Protein AF-A0A7C1YUV6-F1 (afdb_monomer_lite)

Sequence (69 aa):
MLNEADTRAKLIDPKLHQSGWTEDAIQREYYLTPETGGRVVLEGNVEKRTKPKKADYLLRYRTYPIAIP

Foldseek 3Di:
DQDPVNCCVPPVVVVCVVVVADPVQKDAFDWPAPCVAADWDDDDPDTDGHHTDTARIFGDDVPHTDDRD

pLDDT: mean 89.54, std 5.24, range [64.06, 95.19]

Radius of gyration: 16.0 Å; chains: 1; bounding box: 30×23×45 Å

Structure (mmCIF, N/CA/C/O backbone):
data_AF-A0A7C1YUV6-F1
#
_entry.id   AF-A0A7C1YUV6-F1
#
loop_
_atom_site.group_PDB
_atom_site.id
_atom_site.type_symbol
_atom_site.label_atom_id
_atom_site.label_alt_id
_atom_site.label_comp_id
_atom_site.label_asym_id
_atom_site.label_entity_id
_atom_site.label_seq_id
_atom_site.pdbx_PDB_ins_code
_atom_site.Cartn_x
_atom_site.Cartn_y
_atom_site.Cartn_z
_atom_site.occupancy
_atom_site.B_iso_or_equiv
_atom_site.auth_seq_id
_atom_site.auth_comp_id
_atom_site.auth_asym_id
_atom_site.auth_atom_id
_atom_site.pdbx_PDB_model_num
ATOM 1 N N . MET A 1 1 ? 13.138 14.351 14.607 1.00 64.06 1 MET A N 1
ATOM 2 C CA . MET A 1 1 ? 12.590 14.447 13.237 1.00 64.06 1 MET A CA 1
ATOM 3 C C . MET A 1 1 ? 11.757 13.194 13.022 1.00 64.06 1 MET A C 1
ATOM 5 O O . MET A 1 1 ? 12.311 12.126 13.241 1.00 64.06 1 MET A O 1
ATOM 9 N N . LEU A 1 2 ? 10.457 13.291 12.722 1.00 69.88 2 LEU A N 1
ATOM 10 C CA . LEU A 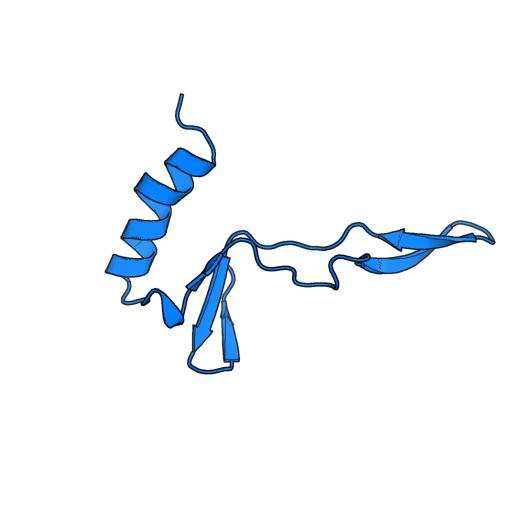1 2 ? 9.692 12.101 12.324 1.00 69.88 2 LEU A CA 1
ATOM 11 C C . LEU A 1 2 ? 10.178 11.687 10.933 1.00 69.88 2 LEU A C 1
ATOM 13 O O . LEU A 1 2 ? 10.200 12.523 10.031 1.00 69.88 2 LEU A O 1
ATOM 17 N N . ASN A 1 3 ? 10.586 10.432 10.767 1.00 87.00 3 ASN A N 1
ATOM 18 C CA . ASN A 1 3 ? 10.821 9.880 9.436 1.00 87.00 3 ASN A CA 1
ATOM 19 C C . ASN A 1 3 ? 9.483 9.432 8.805 1.00 87.00 3 ASN A C 1
ATOM 21 O O . ASN A 1 3 ? 8.409 9.540 9.411 1.00 87.00 3 ASN A O 1
ATOM 25 N N . GLU A 1 4 ? 9.527 8.966 7.560 1.00 83.06 4 GLU A N 1
ATOM 26 C CA . GLU A 1 4 ? 8.330 8.507 6.849 1.00 83.06 4 GLU A CA 1
ATOM 27 C C . GLU A 1 4 ? 7.651 7.330 7.570 1.00 83.06 4 GLU A C 1
ATOM 29 O O . GLU A 1 4 ? 6.433 7.331 7.745 1.00 83.06 4 GLU A O 1
ATOM 34 N N . ALA A 1 5 ? 8.438 6.376 8.077 1.00 83.75 5 ALA A N 1
ATOM 35 C CA . ALA A 1 5 ? 7.931 5.223 8.820 1.00 83.75 5 ALA A CA 1
ATOM 36 C C . ALA A 1 5 ? 7.241 5.634 10.135 1.00 83.75 5 ALA A C 1
ATOM 38 O O . ALA A 1 5 ? 6.175 5.119 10.467 1.00 83.75 5 ALA A O 1
ATOM 39 N N . ASP A 1 6 ? 7.796 6.612 10.851 1.00 84.19 6 ASP A N 1
ATOM 40 C CA . ASP A 1 6 ? 7.204 7.186 12.055 1.00 84.19 6 ASP A CA 1
ATOM 41 C C . ASP A 1 6 ? 5.879 7.879 11.741 1.00 84.19 6 ASP A C 1
ATOM 43 O O . ASP A 1 6 ? 4.919 7.748 12.495 1.00 84.19 6 ASP A O 1
ATOM 47 N N . THR A 1 7 ? 5.818 8.623 10.635 1.00 85.62 7 THR A N 1
ATOM 48 C CA . THR A 1 7 ? 4.605 9.340 10.213 1.00 85.62 7 THR A CA 1
ATOM 49 C C . THR A 1 7 ? 3.504 8.353 9.845 1.00 85.62 7 THR A C 1
ATOM 51 O O . THR A 1 7 ? 2.357 8.502 10.272 1.00 85.62 7 THR A O 1
ATOM 54 N N . ARG A 1 8 ? 3.875 7.296 9.125 1.00 86.94 8 ARG A N 1
ATOM 55 C CA . ARG A 1 8 ? 3.002 6.193 8.742 1.00 86.94 8 ARG A CA 1
ATOM 56 C C . ARG A 1 8 ? 2.376 5.521 9.969 1.00 86.94 8 ARG A C 1
ATOM 58 O O . ARG A 1 8 ? 1.156 5.542 10.122 1.00 86.94 8 ARG A O 1
ATOM 65 N N . ALA A 1 9 ? 3.216 5.050 10.889 1.00 84.75 9 ALA A N 1
ATOM 66 C CA . ALA A 1 9 ? 2.779 4.309 12.070 1.00 84.75 9 ALA A CA 1
ATOM 67 C C . ALA A 1 9 ? 2.042 5.177 13.103 1.00 84.75 9 ALA A C 1
ATOM 69 O O . ALA A 1 9 ? 1.132 4.701 13.777 1.00 84.75 9 ALA A O 1
ATOM 70 N N . LYS A 1 10 ? 2.430 6.450 13.263 1.00 87.38 10 LYS A N 1
ATOM 71 C CA . LYS A 1 10 ? 1.883 7.318 14.323 1.00 87.38 10 LYS A CA 1
ATOM 72 C C . LYS A 1 10 ? 0.694 8.157 13.872 1.00 87.38 10 LYS A C 1
ATOM 74 O O . LYS A 1 10 ? -0.083 8.578 14.725 1.00 87.38 10 LYS A O 1
ATOM 79 N N . LEU A 1 11 ? 0.557 8.439 12.573 1.00 88.25 11 LEU A N 1
ATOM 80 C CA . LEU A 1 11 ? -0.473 9.350 12.062 1.00 88.25 11 LEU A CA 1
ATOM 81 C C . LEU A 1 11 ? -1.413 8.697 11.049 1.00 88.25 11 LEU A C 1
ATOM 83 O O . LEU A 1 11 ? -2.612 8.954 11.120 1.00 88.25 11 LEU A O 1
ATOM 87 N N . ILE A 1 12 ? -0.904 7.887 10.115 1.00 90.25 12 ILE A N 1
ATOM 88 C CA . ILE A 1 12 ? -1.730 7.314 9.040 1.00 90.25 12 ILE A CA 1
ATOM 89 C C . ILE A 1 12 ? -2.443 6.048 9.512 1.00 90.25 12 ILE A C 1
ATOM 91 O O . ILE A 1 12 ? -3.672 6.004 9.461 1.00 90.25 12 ILE A O 1
ATOM 95 N N . ASP A 1 13 ? -1.706 5.063 10.035 1.00 90.38 13 ASP A N 1
ATOM 96 C CA . ASP A 1 13 ? -2.284 3.795 10.504 1.00 90.38 13 ASP A CA 1
ATOM 97 C C . ASP A 1 13 ? -3.415 4.020 11.532 1.00 90.38 13 ASP A C 1
ATOM 99 O O . ASP A 1 13 ? -4.517 3.505 11.316 1.00 90.38 13 ASP A O 1
ATOM 103 N N . PRO A 1 14 ? -3.258 4.880 12.566 1.00 93.75 14 PRO A N 1
ATOM 104 C CA . PRO A 1 14 ? -4.339 5.131 13.517 1.00 93.75 14 PRO A CA 1
ATOM 105 C C . PRO A 1 14 ? -5.572 5.778 12.879 1.00 93.75 14 PRO A C 1
ATOM 107 O O . PRO A 1 14 ? -6.692 5.501 13.300 1.00 93.75 14 PRO A O 1
ATOM 110 N N . LYS A 1 15 ? -5.396 6.635 11.863 1.00 94.31 15 LYS A N 1
ATOM 111 C CA . LYS A 1 15 ? -6.518 7.276 11.158 1.00 94.31 15 LYS A CA 1
ATOM 112 C C . LYS A 1 15 ? -7.265 6.298 10.258 1.00 94.31 15 LYS A C 1
ATOM 114 O O . LYS A 1 15 ? -8.491 6.382 10.179 1.00 94.31 15 LYS A O 1
ATOM 119 N N . LEU A 1 16 ? -6.554 5.377 9.606 1.00 93.38 16 LEU A N 1
ATOM 120 C CA . LEU A 1 16 ? -7.177 4.308 8.822 1.00 93.38 16 LEU A CA 1
ATOM 121 C C . LEU A 1 16 ? -8.037 3.420 9.728 1.00 93.38 16 LEU A C 1
ATOM 123 O O . LEU A 1 16 ? -9.212 3.209 9.425 1.00 93.38 16 LEU A O 1
ATOM 127 N N . HIS A 1 17 ? -7.508 3.015 10.885 1.00 93.50 17 HIS A N 1
ATOM 128 C CA . HIS A 1 17 ? -8.258 2.230 11.875 1.00 93.50 17 HIS A CA 1
ATOM 129 C C . HIS A 1 17 ? -9.453 2.982 12.452 1.00 93.50 17 HIS A C 1
ATOM 131 O O . HIS A 1 17 ? -10.548 2.431 12.520 1.00 93.50 17 HIS A O 1
ATOM 137 N N . GLN A 1 18 ? -9.281 4.256 12.817 1.00 95.00 18 GLN A N 1
ATOM 138 C CA . GLN A 1 18 ? -10.386 5.099 13.294 1.00 95.00 18 GLN A CA 1
ATOM 139 C C . GLN A 1 18 ? -11.483 5.281 12.237 1.00 95.00 18 GLN A C 1
ATOM 141 O O . GLN A 1 18 ? -12.650 5.427 12.587 1.00 95.00 18 GLN A O 1
ATOM 146 N N . SER A 1 19 ? -11.125 5.230 10.951 1.00 93.38 19 SER A N 1
ATOM 147 C CA . SER A 1 19 ? -12.076 5.273 9.832 1.00 93.38 19 SER A CA 1
ATOM 148 C C . SER A 1 19 ? -12.745 3.918 9.553 1.00 93.38 19 SER A C 1
ATOM 150 O O . SER A 1 19 ? -13.501 3.799 8.591 1.00 93.38 19 SER A O 1
ATOM 152 N N . GLY A 1 20 ? -12.478 2.896 10.373 1.00 93.50 20 GLY A N 1
ATOM 153 C CA . GLY A 1 20 ? -13.093 1.572 10.283 1.00 93.50 20 GLY A CA 1
ATOM 154 C C . GLY A 1 20 ? -12.387 0.593 9.345 1.00 93.50 20 GLY A C 1
ATOM 155 O O . GLY A 1 20 ? -12.914 -0.494 9.116 1.00 93.50 20 GLY A O 1
ATOM 156 N N . TRP A 1 21 ? -11.213 0.938 8.806 1.00 94.69 21 TRP A N 1
ATOM 157 C CA . TRP A 1 21 ? -10.420 -0.007 8.020 1.00 94.69 21 TRP A CA 1
ATOM 158 C C . TRP A 1 21 ? -9.738 -1.023 8.930 1.00 94.69 21 TRP A C 1
ATOM 160 O O . TRP A 1 21 ? -9.077 -0.660 9.902 1.00 94.69 21 TRP A O 1
ATOM 170 N N . THR A 1 22 ? -9.876 -2.297 8.592 1.00 93.94 22 THR A N 1
ATOM 171 C CA . THR A 1 22 ? -9.245 -3.413 9.297 1.00 93.94 22 THR A CA 1
ATOM 172 C C . THR A 1 22 ? -7.945 -3.827 8.609 1.00 93.94 22 THR A C 1
ATOM 174 O O . THR A 1 22 ? -7.737 -3.553 7.429 1.00 93.94 22 THR A O 1
ATOM 177 N N . GLU A 1 23 ? -7.050 -4.497 9.336 1.00 92.44 23 GLU A N 1
ATOM 178 C CA . GLU A 1 23 ? -5.737 -4.900 8.807 1.00 92.44 23 GLU A CA 1
ATOM 179 C C . GLU A 1 23 ? -5.824 -5.802 7.568 1.00 92.44 23 GLU A C 1
ATOM 181 O O . GLU A 1 23 ? -5.002 -5.686 6.666 1.00 92.44 23 GLU A O 1
ATOM 186 N N . ASP A 1 24 ? -6.845 -6.655 7.472 1.00 92.81 24 ASP A N 1
ATOM 187 C CA . ASP A 1 24 ? -7.091 -7.500 6.297 1.00 92.81 24 ASP A CA 1
ATOM 188 C C . ASP A 1 24 ? -7.478 -6.697 5.043 1.00 92.81 24 ASP A C 1
ATOM 190 O O . ASP A 1 24 ? -7.260 -7.150 3.917 1.00 92.81 24 ASP A O 1
ATOM 194 N N . ALA A 1 25 ? -8.012 -5.489 5.230 1.00 93.38 25 ALA A N 1
ATOM 195 C CA . ALA A 1 25 ? -8.414 -4.582 4.165 1.00 93.38 25 ALA A CA 1
ATOM 196 C C . ALA A 1 25 ? -7.313 -3.575 3.779 1.00 93.38 25 ALA A C 1
ATOM 198 O O . ALA A 1 25 ? -7.469 -2.859 2.785 1.00 93.38 25 ALA A O 1
ATOM 199 N N . ILE A 1 26 ? -6.205 -3.515 4.528 1.00 94.12 26 ILE A N 1
ATOM 200 C CA . ILE A 1 26 ? 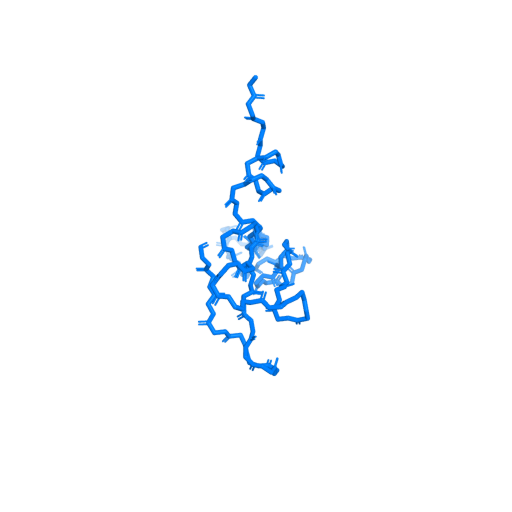-5.099 -2.573 4.315 1.00 94.12 26 ILE A CA 1
ATOM 201 C C . ILE A 1 26 ? -3.870 -3.332 3.806 1.00 94.12 26 ILE A C 1
ATOM 203 O O . ILE A 1 26 ? -3.201 -4.050 4.546 1.00 94.12 26 ILE A O 1
ATOM 207 N N . GLN A 1 27 ? -3.499 -3.118 2.545 1.00 93.62 27 GLN A N 1
ATOM 208 C CA . GLN A 1 27 ? -2.214 -3.575 2.018 1.00 93.62 27 GLN A CA 1
ATOM 209 C C . GLN A 1 27 ? -1.214 -2.428 2.015 1.00 93.62 27 GLN A C 1
ATOM 211 O O . GLN A 1 27 ? -1.459 -1.387 1.414 1.00 93.62 27 GLN A O 1
ATOM 216 N N . ARG A 1 28 ? -0.072 -2.626 2.669 1.00 92.81 28 ARG A N 1
ATOM 217 C CA . ARG A 1 28 ? 1.015 -1.645 2.710 1.00 92.81 28 ARG A CA 1
ATOM 218 C C . ARG A 1 28 ? 2.032 -1.959 1.626 1.00 92.81 28 ARG A C 1
ATOM 220 O O . ARG A 1 28 ? 2.217 -3.123 1.281 1.00 92.81 28 ARG A O 1
ATOM 227 N N . GLU A 1 29 ? 2.703 -0.929 1.123 1.00 92.06 29 GLU A N 1
ATOM 228 C CA . GLU A 1 29 ? 3.831 -1.084 0.202 1.00 92.06 29 GLU A CA 1
ATOM 229 C C . GLU A 1 29 ? 3.493 -1.880 -1.077 1.00 92.06 29 GLU A C 1
ATOM 231 O O . GLU A 1 29 ? 4.298 -2.658 -1.588 1.00 92.06 29 GLU A O 1
ATOM 236 N N . TYR A 1 30 ? 2.290 -1.680 -1.609 1.00 92.44 30 TYR A N 1
ATOM 237 C CA . TYR A 1 30 ? 1.745 -2.472 -2.702 1.00 92.44 30 TYR A CA 1
ATOM 238 C C . TYR A 1 30 ? 2.281 -2.047 -4.076 1.00 92.44 30 TYR A C 1
ATOM 240 O O . TYR A 1 30 ? 2.216 -0.879 -4.465 1.00 92.44 30 TYR A O 1
ATOM 248 N N . TYR A 1 31 ? 2.740 -3.015 -4.866 1.00 91.81 31 TYR A N 1
ATOM 249 C CA . TYR A 1 31 ? 3.175 -2.796 -6.242 1.00 91.81 31 TYR A CA 1
ATOM 250 C C . TYR A 1 31 ? 1.985 -2.761 -7.216 1.00 91.81 31 TYR A C 1
ATOM 252 O O . TYR A 1 31 ? 1.304 -3.756 -7.447 1.00 91.81 31 TYR A O 1
ATOM 260 N N . LEU A 1 32 ? 1.751 -1.598 -7.832 1.00 88.44 32 LEU A N 1
ATOM 261 C CA . LEU A 1 32 ? 0.707 -1.378 -8.845 1.00 88.44 32 LEU A CA 1
ATOM 262 C C . LEU A 1 32 ? 1.081 -1.954 -10.218 1.00 88.44 32 LEU A C 1
ATOM 264 O O . LEU A 1 32 ? 0.226 -2.143 -11.080 1.00 88.44 32 LEU A O 1
ATOM 268 N N . THR A 1 33 ? 2.367 -2.203 -10.438 1.00 90.19 33 THR A N 1
ATOM 269 C CA . THR A 1 33 ? 2.918 -2.889 -11.6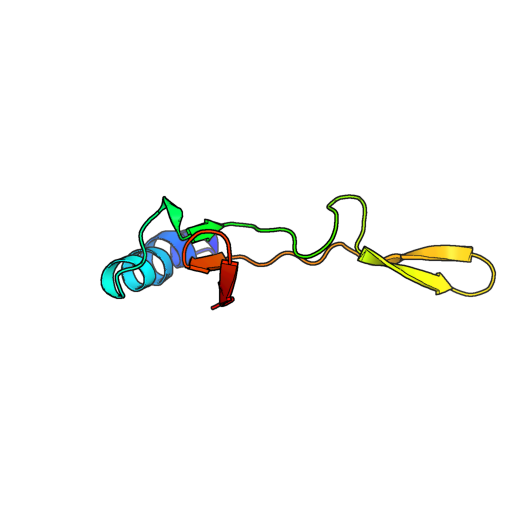13 1.00 90.19 33 THR A CA 1
ATOM 270 C C . THR A 1 33 ? 3.806 -4.032 -11.139 1.00 90.19 33 THR A C 1
ATOM 272 O O . THR A 1 33 ? 4.292 -3.943 -10.016 1.00 90.19 33 THR A O 1
ATOM 275 N N . PRO A 1 34 ? 4.118 -5.042 -11.970 1.00 87.56 34 PRO A N 1
ATOM 276 C CA . PRO A 1 34 ? 5.063 -6.088 -11.586 1.00 87.56 34 PRO A CA 1
ATOM 277 C C . PRO A 1 34 ? 6.357 -5.5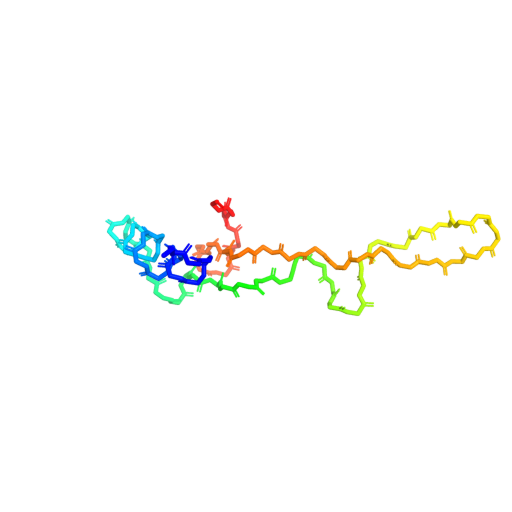16 -10.997 1.00 87.56 34 PRO A C 1
ATOM 279 O O . PRO A 1 34 ? 6.896 -4.532 -11.509 1.00 87.56 34 PRO A O 1
ATOM 282 N N . GLU A 1 35 ? 6.875 -6.145 -9.943 1.00 84.62 35 GLU A N 1
ATOM 283 C CA . GLU A 1 35 ? 8.131 -5.730 -9.297 1.00 84.62 35 GLU A CA 1
ATOM 284 C C . GLU A 1 35 ? 9.310 -5.742 -10.273 1.00 84.62 35 GLU A C 1
ATOM 286 O O . GLU A 1 35 ? 10.204 -4.900 -10.207 1.00 84.62 35 GLU A O 1
ATOM 291 N N . THR A 1 36 ? 9.256 -6.646 -11.252 1.00 84.69 36 THR A N 1
ATOM 292 C CA . THR A 1 36 ? 10.243 -6.794 -12.326 1.00 84.69 36 THR A CA 1
ATOM 293 C C . THR A 1 36 ? 10.249 -5.627 -13.321 1.00 84.69 36 THR A C 1
ATOM 295 O O . THR A 1 36 ? 11.063 -5.613 -14.243 1.00 84.69 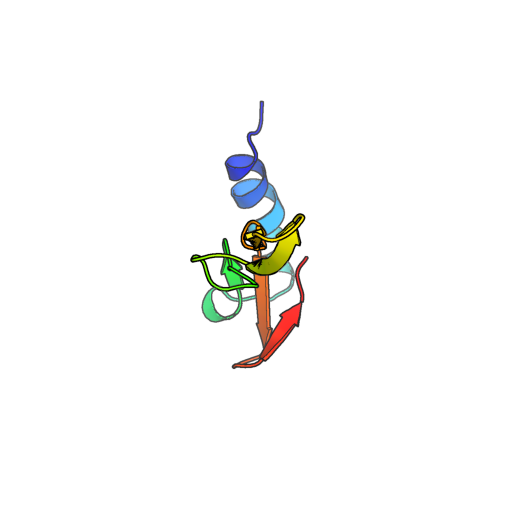36 THR A O 1
ATOM 298 N N . GLY A 1 37 ? 9.335 -4.662 -13.192 1.00 85.50 37 GLY A N 1
ATOM 299 C CA . GLY A 1 37 ? 9.328 -3.428 -13.968 1.00 85.50 37 GLY A CA 1
ATOM 300 C C . GLY A 1 37 ? 7.931 -2.968 -14.368 1.00 85.50 37 GLY A C 1
ATOM 301 O O . GLY A 1 37 ? 6.983 -3.747 -14.469 1.00 85.50 37 GLY A O 1
ATOM 302 N N . GLY A 1 38 ? 7.830 -1.671 -14.636 1.00 85.25 38 GLY A N 1
ATOM 303 C CA . GLY A 1 38 ? 6.625 -1.027 -15.130 1.00 85.25 38 GLY A CA 1
ATOM 304 C C . GLY A 1 38 ? 6.426 -1.212 -16.636 1.00 85.25 38 GLY A C 1
ATOM 305 O O . GLY A 1 38 ? 6.726 -2.253 -17.221 1.00 85.25 38 GLY A O 1
ATOM 306 N N . ARG A 1 39 ? 5.885 -0.177 -17.276 1.00 86.56 39 ARG A N 1
ATOM 307 C CA . ARG A 1 39 ? 5.534 -0.194 -18.697 1.00 86.56 39 ARG A CA 1
ATOM 308 C C . ARG A 1 39 ? 6.784 -0.386 -19.565 1.00 86.56 39 ARG A C 1
ATOM 310 O O . ARG A 1 39 ? 7.838 0.173 -19.267 1.00 86.56 39 ARG A O 1
ATOM 317 N N . VAL A 1 40 ? 6.639 -1.136 -20.658 1.00 87.69 40 VAL A N 1
ATOM 318 C CA . VAL A 1 40 ? 7.663 -1.214 -21.708 1.00 87.69 40 VAL A CA 1
ATOM 319 C C . VAL A 1 40 ? 7.657 0.092 -22.502 1.00 87.69 40 VAL A C 1
ATOM 321 O O . VAL A 1 40 ? 6.607 0.541 -22.971 1.00 87.69 40 VAL A O 1
ATOM 324 N N . VAL A 1 41 ? 8.824 0.713 -22.614 1.00 88.69 41 VAL A N 1
ATOM 325 C CA . VAL A 1 41 ? 9.068 1.956 -23.343 1.00 88.69 41 VAL A CA 1
ATOM 326 C C . VAL A 1 41 ? 10.222 1.746 -24.318 1.00 88.69 41 VAL A C 1
ATOM 328 O O . VAL A 1 41 ? 11.203 1.079 -23.996 1.00 88.69 41 VAL A O 1
ATOM 331 N N . LEU A 1 42 ? 1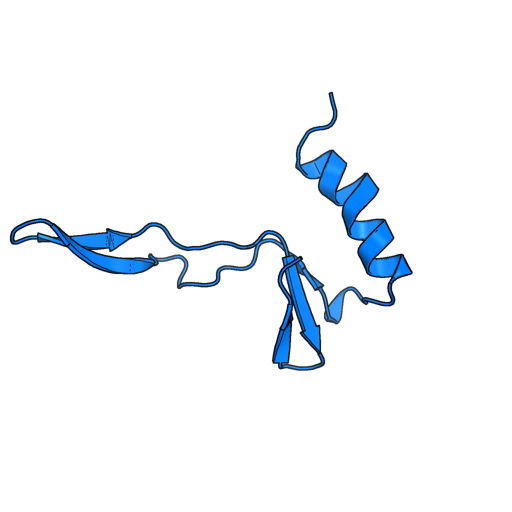0.093 2.307 -25.517 1.00 89.62 42 LEU A N 1
ATOM 332 C CA . LEU A 1 42 ? 11.160 2.337 -26.513 1.00 89.62 42 LEU A CA 1
ATOM 333 C C . LEU A 1 42 ? 11.969 3.616 -26.324 1.00 89.62 42 LEU A C 1
ATOM 335 O O . LEU A 1 42 ? 11.421 4.717 -26.381 1.00 89.62 42 LEU A O 1
ATOM 339 N N . GLU A 1 43 ? 13.267 3.464 -26.093 1.00 86.25 43 GLU A N 1
ATOM 340 C CA . GLU A 1 43 ? 14.222 4.569 -26.048 1.00 86.25 43 GLU A CA 1
ATOM 341 C C . GLU A 1 43 ? 15.209 4.366 -27.204 1.00 86.25 43 GLU A C 1
ATOM 343 O O . GLU A 1 43 ? 16.154 3.579 -27.117 1.00 86.25 43 GLU A O 1
ATOM 348 N N . GLY A 1 44 ? 14.922 5.004 -28.342 1.00 86.50 44 GLY A N 1
ATOM 349 C CA . GLY A 1 44 ? 15.583 4.692 -29.612 1.00 86.50 44 GLY A CA 1
ATOM 350 C C . GLY A 1 44 ? 15.187 3.301 -30.122 1.00 86.50 44 GLY A C 1
ATOM 351 O O . GLY A 1 44 ? 14.002 2.990 -30.192 1.00 86.50 44 GLY A O 1
ATOM 352 N N . ASN A 1 45 ? 16.178 2.462 -30.444 1.00 88.25 45 ASN A N 1
ATOM 353 C CA . ASN A 1 45 ? 15.983 1.067 -30.879 1.00 88.25 45 ASN A CA 1
ATOM 354 C C . ASN A 1 45 ? 16.083 0.048 -29.727 1.00 88.25 45 ASN A C 1
ATOM 356 O O . ASN A 1 45 ? 16.197 -1.150 -29.976 1.00 88.25 45 ASN A O 1
ATOM 360 N N . VAL A 1 46 ? 16.094 0.505 -28.469 1.00 86.94 46 VAL A N 1
ATOM 361 C CA . VAL A 1 46 ? 16.221 -0.364 -27.293 1.00 86.94 46 VAL A CA 1
ATOM 362 C C . VAL A 1 46 ? 14.914 -0.375 -26.510 1.00 86.94 46 VAL A C 1
ATOM 364 O O . VAL A 1 46 ? 14.382 0.673 -26.137 1.00 86.94 46 VAL A O 1
ATOM 367 N N . GLU A 1 47 ? 14.418 -1.574 -26.220 1.00 88.25 47 GLU A N 1
ATOM 368 C CA . GLU A 1 47 ? 13.301 -1.778 -25.303 1.00 88.25 47 GLU A CA 1
ATOM 369 C C . GLU A 1 47 ? 13.786 -1.671 -23.853 1.00 88.25 47 GLU A C 1
ATOM 371 O O . GLU A 1 47 ? 14.679 -2.399 -23.415 1.00 88.25 47 GLU A O 1
ATOM 376 N N . LYS A 1 48 ? 13.181 -0.766 -23.082 1.00 89.25 48 LYS A N 1
ATOM 377 C CA . LYS A 1 48 ? 13.416 -0.620 -21.641 1.00 89.25 48 LYS A CA 1
ATOM 378 C C . LYS A 1 48 ? 12.104 -0.759 -20.876 1.00 89.25 48 LYS A C 1
ATOM 380 O O . LYS A 1 48 ? 11.020 -0.526 -21.405 1.00 89.25 48 LYS A O 1
ATOM 385 N N . ARG A 1 49 ? 12.187 -1.109 -19.593 1.00 88.31 49 ARG A N 1
ATOM 386 C CA . ARG A 1 49 ? 11.044 -1.062 -18.669 1.00 88.31 49 ARG A CA 1
ATOM 387 C C . ARG A 1 49 ? 11.176 0.136 -17.745 1.00 88.31 49 ARG A C 1
ATOM 389 O O . ARG A 1 49 ? 12.258 0.404 -17.228 1.00 88.31 49 ARG A O 1
ATOM 396 N N . THR A 1 50 ? 10.076 0.847 -17.508 1.00 90.06 50 THR A N 1
ATOM 397 C CA . THR A 1 50 ? 10.063 1.903 -16.490 1.00 90.06 50 THR A CA 1
ATOM 398 C C . THR A 1 50 ? 10.216 1.302 -15.097 1.00 90.06 50 THR A C 1
ATOM 400 O O . THR A 1 50 ? 9.975 0.112 -14.885 1.00 90.06 50 THR A O 1
ATOM 403 N N . LYS A 1 51 ? 10.545 2.142 -14.113 1.00 90.19 51 LYS A N 1
ATOM 404 C CA . LYS A 1 51 ? 10.501 1.726 -12.708 1.00 90.19 51 LYS A CA 1
ATOM 405 C C . LYS A 1 51 ? 9.095 1.220 -12.346 1.00 90.19 51 LYS A C 1
ATOM 407 O O . LYS A 1 51 ? 8.111 1.748 -12.886 1.00 90.19 51 LYS A O 1
ATOM 412 N N . PRO A 1 52 ? 8.996 0.202 -11.477 1.00 90.81 52 PRO A N 1
ATOM 413 C CA . PRO A 1 52 ? 7.711 -0.254 -10.987 1.00 90.81 52 PRO A CA 1
ATOM 414 C C . PRO A 1 52 ? 7.029 0.861 -10.192 1.00 90.81 52 PRO A C 1
ATOM 416 O O . PRO A 1 52 ? 7.686 1.660 -9.522 1.00 90.81 52 PRO A O 1
ATOM 419 N N . LYS A 1 53 ? 5.703 0.929 -10.286 1.00 91.56 53 LYS A N 1
ATOM 420 C CA . LYS A 1 53 ? 4.894 1.845 -9.483 1.00 91.56 53 LYS A CA 1
ATOM 421 C C . LYS A 1 53 ? 4.515 1.147 -8.185 1.00 91.56 53 LYS A C 1
ATOM 423 O O . LYS A 1 53 ? 3.974 0.044 -8.223 1.00 91.56 53 LYS A O 1
ATOM 428 N N . LYS A 1 54 ? 4.783 1.804 -7.061 1.00 93.19 54 LYS A N 1
ATOM 429 C CA . LYS A 1 54 ? 4.484 1.326 -5.711 1.00 93.19 54 LYS A CA 1
ATOM 430 C C . LYS A 1 54 ? 3.609 2.362 -5.009 1.00 93.19 54 LYS A C 1
ATOM 432 O O . LYS A 1 54 ? 3.850 3.555 -5.173 1.00 93.19 54 LYS A O 1
ATOM 437 N N . ALA A 1 55 ? 2.595 1.901 -4.292 1.00 92.69 55 ALA A N 1
ATOM 438 C CA . ALA A 1 55 ? 1.761 2.707 -3.414 1.00 92.69 55 ALA A CA 1
ATOM 439 C C . ALA A 1 55 ? 2.084 2.360 -1.958 1.00 92.69 55 ALA A C 1
ATOM 441 O O . ALA A 1 55 ? 2.309 1.192 -1.637 1.00 92.69 55 ALA A O 1
ATOM 442 N N . ASP A 1 56 ? 2.076 3.353 -1.072 1.00 91.56 56 ASP A N 1
ATOM 443 C CA . ASP A 1 56 ? 2.296 3.109 0.357 1.00 91.56 56 ASP A CA 1
ATOM 444 C C . ASP A 1 56 ? 1.144 2.334 0.984 1.00 91.56 56 ASP A C 1
ATOM 446 O O . ASP A 1 56 ? 1.373 1.485 1.845 1.00 91.56 56 ASP A O 1
ATOM 450 N N . TYR A 1 57 ? -0.072 2.576 0.494 1.00 93.12 57 TYR A N 1
ATOM 451 C CA . TYR A 1 57 ? -1.291 1.927 0.941 1.00 93.12 57 TYR A CA 1
ATOM 452 C C . TYR A 1 57 ? -2.209 1.591 -0.229 1.00 93.12 57 TYR A C 1
ATOM 454 O O . TYR A 1 57 ? -2.393 2.379 -1.153 1.00 93.12 57 TYR A O 1
ATOM 462 N N . LEU A 1 58 ? -2.837 0.427 -0.151 1.00 94.94 58 LEU A N 1
ATOM 463 C CA . LEU A 1 58 ? -3.941 0.014 -0.996 1.00 94.94 58 LEU A CA 1
ATOM 464 C C . LEU A 1 58 ? -5.060 -0.503 -0.097 1.00 94.94 58 LEU A C 1
ATOM 466 O O . LEU A 1 58 ? -4.885 -1.475 0.638 1.00 94.94 58 LEU A O 1
ATOM 470 N N . LEU A 1 59 ? -6.213 0.148 -0.183 1.00 95.19 59 LEU A N 1
ATOM 471 C CA . LEU A 1 59 ? -7.394 -0.186 0.595 1.00 95.19 59 LEU A CA 1
ATOM 472 C C . LEU A 1 59 ? -8.334 -1.070 -0.229 1.00 95.19 59 LEU A C 1
ATOM 474 O O . LEU A 1 59 ? -8.633 -0.767 -1.394 1.00 95.19 59 LEU A O 1
ATOM 478 N N . ARG A 1 60 ? -8.804 -2.169 0.368 1.00 94.88 60 ARG A N 1
ATOM 479 C CA . ARG A 1 60 ? -9.645 -3.171 -0.296 1.00 94.88 60 ARG A CA 1
ATOM 480 C C . ARG A 1 60 ? -10.996 -3.343 0.367 1.00 94.88 60 ARG A C 1
ATOM 482 O O . ARG A 1 60 ? -11.098 -3.549 1.567 1.00 94.88 60 ARG A O 1
ATOM 489 N N . TYR A 1 61 ? -12.035 -3.389 -0.453 1.00 93.06 61 TYR A N 1
ATOM 490 C CA . TYR A 1 61 ? -13.324 -3.912 -0.034 1.00 93.06 61 TYR A CA 1
ATOM 491 C C . TYR A 1 61 ? -13.453 -5.354 -0.522 1.00 93.06 61 TYR A C 1
ATOM 493 O O . TYR A 1 61 ? -13.614 -5.611 -1.720 1.00 93.06 61 TYR A O 1
ATOM 501 N N . ARG A 1 62 ? -13.363 -6.311 0.410 1.00 89.44 62 ARG A N 1
ATOM 502 C CA . ARG A 1 62 ? -13.255 -7.746 0.096 1.00 89.44 62 ARG A CA 1
ATOM 503 C C . ARG A 1 62 ? -12.045 -7.989 -0.821 1.00 89.44 62 ARG A C 1
ATOM 505 O O . ARG A 1 62 ? -10.919 -7.669 -0.464 1.00 89.44 62 ARG A O 1
ATOM 512 N N . THR A 1 63 ? -12.260 -8.517 -2.023 1.00 89.50 63 THR A N 1
ATOM 513 C CA . THR A 1 63 ? -11.199 -8.770 -3.007 1.00 89.50 63 THR A CA 1
ATOM 514 C C . THR A 1 63 ? -10.880 -7.556 -3.880 1.00 89.50 63 THR A C 1
ATOM 516 O O . THR A 1 63 ? -9.861 -7.551 -4.574 1.00 89.50 63 THR A O 1
ATOM 519 N N . TYR A 1 64 ? -11.721 -6.519 -3.862 1.00 94.00 64 TYR A N 1
ATOM 520 C CA . TYR A 1 64 ? -11.627 -5.401 -4.795 1.00 94.00 64 TYR A CA 1
ATOM 521 C C . TYR A 1 64 ? -10.791 -4.254 -4.217 1.00 94.00 64 TYR A C 1
ATOM 523 O O . TYR A 1 64 ? -11.094 -3.786 -3.119 1.00 94.00 64 TYR A O 1
ATOM 531 N N . PRO A 1 65 ? -9.759 -3.771 -4.931 1.00 93.00 65 PRO A N 1
ATOM 532 C CA . PRO A 1 65 ? -9.077 -2.537 -4.563 1.00 93.00 65 PRO A CA 1
ATOM 533 C C . PRO A 1 65 ? -9.997 -1.344 -4.823 1.00 93.00 65 PRO A C 1
ATOM 535 O O . PRO A 1 65 ? -10.537 -1.224 -5.923 1.00 93.00 65 PRO A O 1
ATOM 538 N N . ILE A 1 66 ? -10.176 -0.476 -3.826 1.00 94.75 66 ILE A N 1
ATOM 539 C CA . ILE A 1 66 ? -11.108 0.657 -3.934 1.00 94.75 66 ILE A CA 1
ATOM 540 C C . ILE A 1 66 ? -10.467 2.025 -3.703 1.00 94.75 66 ILE A C 1
ATOM 542 O O . ILE A 1 66 ? -11.023 3.015 -4.169 1.00 94.75 66 ILE A O 1
ATOM 546 N N . ALA A 1 67 ? -9.308 2.107 -3.039 1.00 93.19 67 ALA A N 1
ATOM 547 C CA . ALA A 1 67 ? -8.638 3.389 -2.822 1.00 93.19 67 ALA A CA 1
ATOM 548 C C . ALA A 1 67 ? -7.126 3.265 -2.582 1.00 93.19 67 ALA A C 1
ATOM 550 O O . ALA A 1 67 ? -6.640 2.260 -2.063 1.00 93.19 67 ALA A O 1
ATOM 551 N N . ILE A 1 68 ? -6.412 4.336 -2.932 1.00 92.38 68 ILE A N 1
ATOM 552 C CA . ILE A 1 68 ? -5.033 4.631 -2.532 1.00 92.38 68 ILE A CA 1
ATOM 553 C C . ILE A 1 68 ? -5.105 6.010 -1.854 1.00 92.38 68 ILE A C 1
ATOM 555 O O . ILE A 1 68 ? -5.458 6.968 -2.547 1.00 92.38 68 ILE A O 1
ATOM 559 N N . PRO A 1 69 ? -4.908 6.096 -0.530 1.00 82.06 69 PRO A N 1
ATOM 560 C CA . PRO A 1 69 ? -4.981 7.348 0.221 1.00 82.06 69 PRO A CA 1
ATOM 561 C C . PRO A 1 69 ? -3.734 8.227 0.061 1.00 82.06 69 PRO A C 1
ATOM 563 O O . PRO A 1 69 ? -2.660 7.690 -0.296 1.00 82.06 69 PRO A O 1
#

Secondary structure (DSSP, 8-state):
---HHHHIIIIIHHHHHHTT--GGGEEEEEESS-TT-S-EEEETTEEEEPPPPEEEEEEEETTEEEE--